Protein AF-A0A0K2SVP0-F1 (afdb_monomer)

Solvent-accessible surface area (backbone atoms only — not comparable to full-atom values): 7160 Å² total; per-residue (Å²): 135,83,86,81,74,77,83,69,80,69,57,72,69,59,53,46,58,56,34,71,63,58,89,66,76,91,78,27,20,70,50,45,66,74,91,80,54,70,42,77,47,44,56,4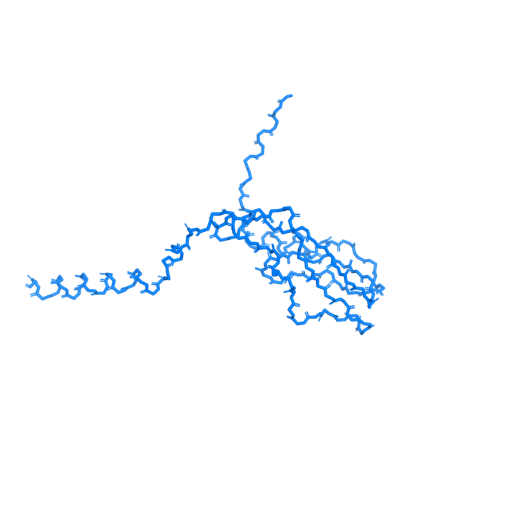4,64,35,77,45,75,44,67,30,56,60,63,59,98,90,43,46,31,36,50,93,28,53,26,39,38,46,23,35,72,84,39,41,69,51,97,63,66,49,50,86,57,49,42,59,67,62,92,70,61,94,61,69,66,46,71,68,64,59,50,53,56,54,51,53,51,54,52,55,53,62,76,72,108

Sequence (117 aa):
MTKNEKFRIPIQSVVEEKCNKIKFDNSGCTPLFDKISCWPGGQPNTLIIIPCFDEFRGIKYDITKNATRFCYANKTWASKADYNECIPLNGSHKEYLDPEYSDYTHSIYFIGYSISL

Structure (mmCIF, N/CA/C/O backbone):
data_AF-A0A0K2SVP0-F1
#
_entry.id   AF-A0A0K2SVP0-F1
#
loop_
_atom_site.group_PDB
_atom_site.id
_atom_site.type_symbol
_atom_site.label_atom_id
_atom_site.label_alt_id
_atom_site.label_comp_id
_atom_site.label_asym_id
_atom_site.label_entity_id
_atom_site.label_seq_id
_atom_site.pdbx_PDB_ins_code
_atom_site.Cartn_x
_atom_site.Cartn_y
_atom_site.Cartn_z
_atom_site.occupancy
_atom_site.B_iso_or_equiv
_atom_site.auth_seq_id
_atom_site.auth_comp_id
_atom_site.auth_asym_id
_atom_site.auth_atom_id
_atom_site.pdbx_PDB_model_num
ATOM 1 N N . MET A 1 1 ? -17.024 3.794 -30.646 1.00 37.03 1 MET A N 1
ATOM 2 C CA . MET A 1 1 ? -15.948 2.795 -30.790 1.00 37.03 1 MET A CA 1
ATOM 3 C C . MET A 1 1 ? -14.636 3.423 -30.343 1.00 37.03 1 MET A C 1
ATOM 5 O O . MET A 1 1 ? -14.371 4.557 -30.715 1.00 37.03 1 MET A O 1
ATOM 9 N N . THR A 1 2 ? -13.921 2.698 -29.473 1.00 37.34 2 THR A N 1
ATOM 10 C CA . THR A 1 2 ? -12.528 2.885 -29.007 1.00 37.34 2 THR A CA 1
ATOM 11 C C . THR A 1 2 ? -12.157 4.220 -28.344 1.00 37.34 2 THR A C 1
ATOM 13 O O . THR A 1 2 ? -11.502 5.071 -28.942 1.00 37.34 2 THR A O 1
ATOM 16 N N . LYS A 1 3 ? -12.495 4.364 -27.050 1.00 39.72 3 LYS A N 1
ATOM 17 C CA . LYS A 1 3 ? -11.777 5.275 -26.143 1.00 39.72 3 LYS A CA 1
ATOM 18 C C . LYS A 1 3 ? -10.413 4.660 -25.830 1.00 39.72 3 LYS A C 1
ATOM 20 O O . LYS A 1 3 ? -10.309 3.742 -25.026 1.00 39.72 3 LYS A O 1
ATOM 25 N N . ASN A 1 4 ? -9.384 5.168 -26.496 1.00 39.84 4 ASN A N 1
ATOM 26 C CA . ASN A 1 4 ? -7.992 4.938 -26.135 1.00 39.84 4 ASN A CA 1
ATOM 27 C C . ASN A 1 4 ? -7.672 5.757 -24.877 1.00 39.84 4 ASN A C 1
ATOM 29 O O . ASN A 1 4 ? -7.117 6.853 -24.964 1.00 39.84 4 ASN A O 1
ATOM 33 N N . GLU A 1 5 ? -8.043 5.248 -23.703 1.00 44.72 5 GLU A N 1
ATOM 34 C CA . GLU A 1 5 ? -7.468 5.731 -22.449 1.00 44.72 5 GLU A CA 1
ATOM 35 C C . GLU A 1 5 ? -6.030 5.215 -22.372 1.00 44.72 5 GLU A C 1
ATOM 37 O O . GLU A 1 5 ? -5.751 4.122 -21.888 1.00 44.72 5 GLU A O 1
ATOM 42 N N . LYS A 1 6 ? -5.098 6.015 -22.907 1.00 41.31 6 LYS A N 1
ATOM 43 C CA . LYS A 1 6 ? -3.684 5.933 -22.539 1.00 41.31 6 LYS A CA 1
ATOM 44 C C . LYS A 1 6 ? -3.624 6.045 -21.019 1.00 41.31 6 LYS A C 1
ATOM 46 O O . LYS A 1 6 ? -3.776 7.137 -20.474 1.00 41.31 6 LYS A O 1
ATOM 51 N N . PHE A 1 7 ? -3.416 4.908 -20.370 1.00 41.97 7 PHE A N 1
ATOM 52 C CA . PHE A 1 7 ? -3.160 4.767 -18.947 1.00 41.97 7 PHE A CA 1
ATOM 53 C C . PHE A 1 7 ? -1.837 5.484 -18.631 1.00 41.97 7 PHE A C 1
ATOM 55 O O . PHE A 1 7 ? -0.760 4.899 -18.621 1.00 41.97 7 PHE A O 1
ATOM 62 N N . ARG A 1 8 ? -1.896 6.813 -18.485 1.00 42.41 8 ARG A N 1
ATOM 63 C CA . ARG A 1 8 ? -0.829 7.592 -17.860 1.00 42.41 8 ARG A CA 1
ATOM 64 C C . ARG A 1 8 ? -0.858 7.201 -16.395 1.00 42.41 8 ARG A C 1
ATOM 66 O O . ARG A 1 8 ? -1.839 7.501 -15.718 1.00 42.41 8 ARG A O 1
ATOM 73 N N . ILE A 1 9 ? 0.198 6.533 -15.946 1.00 50.56 9 ILE A N 1
ATOM 74 C CA . ILE A 1 9 ? 0.429 6.196 -14.543 1.00 50.56 9 ILE A CA 1
ATOM 75 C C . ILE A 1 9 ? 0.175 7.476 -13.728 1.00 50.56 9 ILE A C 1
ATOM 77 O O . ILE A 1 9 ? 0.869 8.477 -13.944 1.00 50.56 9 ILE A O 1
ATOM 81 N N . PRO A 1 10 ? -0.861 7.522 -12.874 1.00 54.66 10 PRO A N 1
ATOM 82 C CA . PRO A 1 10 ? -1.065 8.675 -12.019 1.00 54.66 10 PRO A CA 1
ATOM 83 C C . PRO A 1 10 ? 0.146 8.787 -11.092 1.00 54.66 10 PRO A C 1
ATOM 85 O O . PRO A 1 10 ? 0.598 7.794 -10.526 1.00 54.66 10 PRO A O 1
ATOM 88 N N . ILE A 1 11 ? 0.677 9.999 -10.937 1.00 58.19 11 ILE A N 1
ATOM 89 C CA . ILE A 1 11 ? 1.663 10.293 -9.893 1.00 58.19 11 ILE A CA 1
ATOM 90 C C . ILE A 1 11 ? 1.142 9.763 -8.547 1.00 58.19 11 ILE A C 1
ATOM 92 O O . ILE A 1 11 ? -0.056 9.850 -8.271 1.00 58.19 11 ILE A O 1
ATOM 96 N N . GLN A 1 12 ? 2.032 9.214 -7.719 1.00 58.56 12 GLN A N 1
ATOM 97 C CA . GLN A 1 12 ? 1.721 8.618 -6.410 1.00 58.56 12 GLN A CA 1
ATOM 98 C C . GLN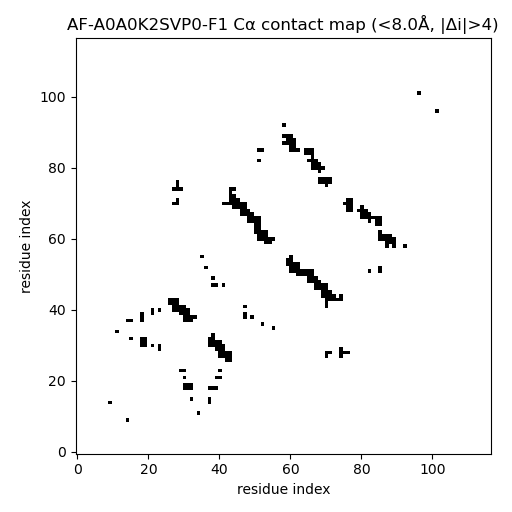 A 1 12 ? 0.745 9.478 -5.573 1.00 58.56 12 GLN A C 1
ATOM 100 O O . GLN A 1 12 ? -0.162 8.954 -4.930 1.00 58.56 12 GLN A O 1
ATOM 105 N N . SER A 1 13 ? 0.889 10.804 -5.647 1.00 56.03 13 SER A N 1
ATOM 106 C CA . SER A 1 13 ? 0.044 11.795 -4.970 1.00 56.03 13 SER A CA 1
ATOM 107 C C . SER A 1 13 ? -1.420 11.800 -5.433 1.00 56.03 13 SER A C 1
ATOM 109 O O . SER A 1 13 ? -2.320 11.967 -4.619 1.00 56.03 13 SER A O 1
ATOM 111 N N . VAL A 1 14 ? -1.696 11.534 -6.712 1.00 64.12 14 VAL A N 1
ATOM 112 C CA . VAL A 1 14 ? -3.070 11.481 -7.250 1.00 64.12 14 VAL A CA 1
ATOM 113 C C . VAL A 1 14 ? -3.804 10.218 -6.789 1.00 64.12 14 VAL A C 1
ATOM 115 O O . VAL A 1 14 ? -5.029 10.224 -6.643 1.00 64.12 14 VAL A O 1
ATOM 118 N N . VAL A 1 15 ? -3.077 9.124 -6.554 1.00 69.62 15 VAL A N 1
ATOM 119 C CA . VAL A 1 15 ? -3.654 7.876 -6.027 1.00 69.62 15 VAL A CA 1
ATOM 120 C C . VAL A 1 15 ? -4.056 8.049 -4.563 1.00 69.62 15 VAL A C 1
ATOM 122 O O . VAL A 1 15 ? -5.143 7.626 -4.169 1.00 69.62 15 VAL A O 1
ATOM 125 N N . GLU A 1 16 ? -3.225 8.734 -3.780 1.00 66.25 16 GLU A N 1
ATOM 126 C CA . GLU A 1 16 ? -3.493 9.037 -2.374 1.00 66.25 16 GLU A CA 1
ATOM 127 C C . GLU A 1 16 ? -4.739 9.923 -2.203 1.00 66.25 16 GLU A C 1
ATOM 129 O O . GLU A 1 16 ? -5.629 9.602 -1.412 1.00 66.25 16 GLU A O 1
ATOM 134 N N . GLU A 1 17 ? -4.876 10.983 -3.007 1.00 67.94 17 GLU A N 1
ATOM 135 C CA . GLU A 1 17 ? -6.061 11.852 -2.974 1.00 67.94 17 GLU A CA 1
ATOM 136 C C . GLU A 1 17 ? -7.355 11.111 -3.333 1.00 67.94 17 GLU A C 1
ATOM 138 O O . GLU A 1 17 ? -8.411 11.360 -2.746 1.00 67.94 17 GLU A O 1
ATOM 143 N N . LYS A 1 18 ? -7.294 10.171 -4.283 1.00 74.62 18 LYS A N 1
ATOM 144 C CA . LYS A 1 18 ? -8.448 9.334 -4.638 1.00 74.62 18 LYS A CA 1
ATOM 145 C C . LYS A 1 18 ? -8.804 8.350 -3.528 1.00 74.62 18 LYS A C 1
ATOM 147 O O . LYS A 1 18 ? -9.988 8.121 -3.294 1.00 74.62 18 LYS A O 1
ATOM 152 N N . CYS A 1 19 ? -7.805 7.813 -2.831 1.00 77.88 19 CYS A N 1
ATOM 153 C CA . CYS A 1 19 ? -8.009 6.864 -1.742 1.00 77.88 19 CYS A CA 1
ATOM 154 C C . CYS A 1 19 ? -8.728 7.501 -0.548 1.00 77.88 19 CYS A C 1
ATOM 156 O O . CYS A 1 19 ? -9.715 6.969 -0.043 1.00 77.88 19 CYS A O 1
ATOM 158 N N . ASN A 1 20 ? -8.294 8.701 -0.161 1.00 72.19 20 ASN A N 1
ATOM 159 C CA . ASN A 1 20 ? -8.891 9.446 0.948 1.00 72.19 20 ASN A CA 1
ATOM 160 C C . ASN A 1 20 ? -10.320 9.936 0.655 1.00 72.19 20 ASN A C 1
ATOM 162 O O . ASN A 1 20 ? -11.059 10.278 1.574 1.00 72.19 20 ASN A O 1
ATOM 166 N N . LYS A 1 21 ? -10.736 9.958 -0.619 1.00 72.88 21 LYS A N 1
ATOM 167 C CA . LYS A 1 21 ? -12.104 10.314 -1.025 1.00 72.88 21 LYS A CA 1
ATOM 168 C C . LYS A 1 21 ? -13.087 9.143 -1.018 1.00 72.88 21 LYS A C 1
ATOM 170 O O . LYS A 1 21 ? -14.269 9.364 -1.296 1.00 72.88 21 LYS A O 1
ATOM 175 N N . ILE A 1 22 ? -12.646 7.920 -0.719 1.00 78.94 22 ILE A N 1
ATOM 176 C CA . ILE A 1 22 ? -13.549 6.770 -0.617 1.00 78.94 22 ILE A CA 1
ATOM 177 C C . ILE A 1 22 ? -14.516 7.019 0.544 1.00 78.94 22 ILE A C 1
ATOM 179 O O . ILE A 1 22 ? -14.112 7.122 1.701 1.00 78.94 22 ILE A O 1
ATOM 183 N N . LYS A 1 23 ? -15.814 7.125 0.234 1.00 69.12 23 LYS A N 1
ATOM 184 C CA . LYS A 1 23 ? -16.853 7.229 1.261 1.00 69.12 23 LYS A CA 1
ATOM 185 C C . LYS A 1 23 ? -16.926 5.908 2.018 1.00 69.12 23 LYS A C 1
ATOM 187 O O . LYS A 1 23 ? -17.213 4.875 1.421 1.00 69.12 23 LYS A O 1
ATOM 192 N N . PHE A 1 24 ? -16.677 5.965 3.320 1.00 72.19 24 PHE A N 1
ATOM 193 C CA . PHE A 1 24 ? -16.705 4.813 4.207 1.00 72.19 24 PHE A CA 1
ATOM 194 C C . PHE A 1 24 ? -17.678 5.060 5.358 1.00 72.19 24 PHE A C 1
ATOM 196 O O . PHE A 1 24 ? -17.694 6.144 5.943 1.00 72.19 24 PHE A O 1
ATOM 203 N N . ASP A 1 25 ? -18.499 4.055 5.653 1.00 70.25 25 ASP A N 1
ATOM 204 C CA . ASP A 1 25 ? -19.346 4.038 6.840 1.00 70.25 25 ASP A CA 1
ATOM 205 C C . ASP A 1 25 ? -18.462 3.739 8.056 1.00 70.25 25 ASP A C 1
ATOM 207 O O . ASP A 1 25 ? -17.717 2.765 8.048 1.00 70.25 25 ASP A O 1
ATOM 211 N N . ASN A 1 26 ? -18.496 4.593 9.080 1.00 69.06 26 ASN A N 1
ATOM 212 C CA . ASN A 1 26 ? -17.497 4.682 10.161 1.00 69.06 26 ASN A CA 1
ATOM 213 C C . ASN A 1 26 ? -17.507 3.494 11.161 1.00 69.06 26 ASN A C 1
ATOM 215 O O . ASN A 1 26 ? -17.154 3.619 12.338 1.00 69.06 26 ASN A O 1
ATOM 219 N N . SER A 1 27 ? -17.973 2.335 10.710 1.00 75.00 27 SER A N 1
ATOM 220 C CA . SER A 1 27 ? -18.216 1.119 11.474 1.00 75.00 27 SER A CA 1
ATOM 221 C C . SER A 1 27 ? -17.015 0.160 11.506 1.00 75.00 27 SER A C 1
ATOM 223 O O . SER A 1 27 ? -17.014 -0.765 12.319 1.00 75.00 27 SER A O 1
ATOM 225 N N . GLY A 1 28 ? -15.947 0.412 10.734 1.00 85.19 28 GLY A N 1
ATOM 226 C CA . GLY A 1 28 ? -14.725 -0.410 10.731 1.00 85.19 28 GLY A CA 1
ATOM 227 C C . GLY A 1 28 ? -13.419 0.346 10.454 1.00 85.19 28 GLY A C 1
ATOM 228 O O . GLY A 1 28 ? -13.252 1.473 10.917 1.00 85.19 28 GLY A O 1
ATOM 229 N N . CYS A 1 29 ? -12.471 -0.283 9.750 1.00 88.31 29 CYS A N 1
ATOM 230 C CA . CYS A 1 29 ? -11.192 0.348 9.402 1.00 88.31 29 CYS A CA 1
ATOM 231 C C . CYS A 1 29 ? -11.376 1.379 8.284 1.00 88.31 29 CYS A C 1
ATOM 233 O O . CYS A 1 29 ? -11.976 1.070 7.258 1.00 88.31 29 CYS A O 1
ATOM 235 N N . THR A 1 30 ? -10.829 2.585 8.456 1.00 89.44 30 THR A N 1
ATOM 236 C CA . THR A 1 30 ? -10.918 3.662 7.456 1.00 89.44 30 THR A CA 1
ATOM 237 C C . THR A 1 30 ? -10.101 3.340 6.205 1.00 89.44 30 THR A C 1
ATOM 239 O O . THR A 1 30 ? -9.097 2.644 6.318 1.00 89.44 30 THR A O 1
ATOM 242 N N . PRO A 1 31 ? -10.448 3.868 5.020 1.00 88.94 31 PRO A N 1
ATOM 243 C CA . PRO A 1 31 ? -9.600 3.737 3.838 1.00 88.94 31 PRO A CA 1
ATOM 244 C C . PRO A 1 31 ? -8.162 4.191 4.127 1.00 88.94 31 PRO A C 1
ATOM 246 O O . PRO A 1 31 ? -7.957 5.192 4.816 1.00 88.94 31 PRO A O 1
ATOM 249 N N . LEU A 1 32 ? -7.174 3.444 3.634 1.00 88.44 32 LEU A N 1
ATOM 250 C CA . LEU A 1 32 ? -5.756 3.696 3.903 1.00 88.44 32 LEU A CA 1
ATOM 251 C C . LEU A 1 32 ? -4.933 3.526 2.631 1.00 88.44 32 LEU A C 1
ATOM 253 O O . LEU A 1 32 ? -5.035 2.514 1.941 1.00 88.44 32 LEU A O 1
ATOM 257 N N . PHE A 1 33 ? -4.046 4.479 2.364 1.00 88.69 33 PHE A N 1
ATOM 258 C CA . PHE A 1 33 ? -3.028 4.331 1.335 1.00 88.69 33 PHE A CA 1
ATOM 259 C C . PHE A 1 33 ? -1.688 3.930 1.962 1.00 88.69 33 PHE A C 1
ATOM 261 O O . PHE A 1 33 ? -1.126 4.663 2.769 1.00 88.69 33 PHE A O 1
ATOM 268 N N . ASP A 1 34 ? -1.161 2.767 1.576 1.00 87.25 34 ASP A N 1
ATOM 269 C CA . ASP A 1 34 ? 0.058 2.189 2.169 1.00 87.25 34 ASP A CA 1
ATOM 270 C C . ASP A 1 34 ? 1.310 2.438 1.308 1.00 87.25 34 ASP A C 1
ATOM 272 O O . ASP A 1 34 ? 2.244 1.644 1.301 1.00 87.25 34 ASP A O 1
ATOM 276 N N . LYS A 1 35 ? 1.315 3.511 0.504 1.00 84.62 35 LYS A N 1
ATOM 277 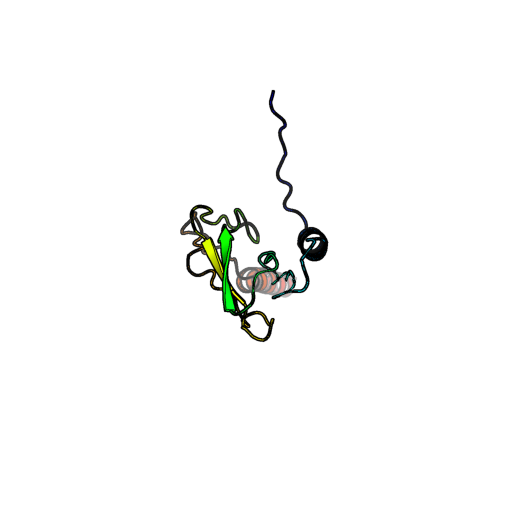C CA . LYS A 1 35 ? 2.355 3.829 -0.503 1.00 84.62 35 LYS A CA 1
ATOM 278 C C . LYS A 1 35 ? 2.509 2.806 -1.640 1.00 84.62 35 LYS A C 1
ATOM 280 O O . LYS A 1 35 ? 3.395 2.959 -2.479 1.00 84.62 35 LYS A O 1
ATOM 285 N N . ILE A 1 36 ? 1.666 1.783 -1.689 1.00 86.25 36 ILE A N 1
ATOM 286 C CA . ILE A 1 36 ? 1.653 0.776 -2.757 1.00 86.25 36 ILE A CA 1
ATOM 287 C C . ILE A 1 36 ? 0.252 0.716 -3.352 1.00 86.25 36 ILE A C 1
ATOM 289 O O . ILE A 1 36 ? 0.052 1.002 -4.529 1.00 86.25 36 ILE A O 1
ATOM 293 N N . SER A 1 37 ? -0.741 0.408 -2.519 1.00 88.94 37 SER A N 1
ATOM 294 C CA . SER A 1 37 ? -2.133 0.281 -2.941 1.00 88.94 37 SER A CA 1
ATOM 295 C C . SER A 1 37 ? -3.075 1.013 -1.994 1.00 88.94 37 SER A C 1
ATOM 297 O O . SER A 1 37 ? -2.757 1.251 -0.824 1.00 88.94 37 SER A O 1
ATOM 299 N N . CYS A 1 38 ? -4.233 1.392 -2.532 1.00 89.31 38 CYS A N 1
ATOM 300 C CA . CYS A 1 38 ? -5.325 1.951 -1.754 1.00 89.31 38 CYS A CA 1
ATOM 301 C C . CYS A 1 38 ? -6.185 0.820 -1.186 1.00 89.31 38 CYS A C 1
ATOM 303 O O . CYS A 1 38 ? -6.776 0.046 -1.940 1.00 89.31 38 CYS A O 1
ATOM 305 N N . TRP A 1 39 ? -6.264 0.751 0.137 1.00 90.12 39 TRP A N 1
ATOM 306 C CA . TRP A 1 39 ? -7.102 -0.192 0.860 1.00 90.12 39 TRP A CA 1
ATOM 307 C C . TRP A 1 39 ? -8.474 0.434 1.102 1.00 90.12 39 TRP A C 1
ATOM 309 O O . TRP A 1 39 ? -8.548 1.476 1.764 1.00 90.12 39 TRP A O 1
ATOM 319 N N . PRO A 1 40 ? -9.562 -0.161 0.582 1.00 89.50 40 PRO A N 1
ATOM 320 C CA . PRO A 1 40 ? -10.902 0.298 0.902 1.00 89.50 40 PRO A CA 1
ATOM 321 C C . PRO A 1 40 ? -11.199 0.017 2.375 1.00 89.50 40 PRO A C 1
ATOM 323 O O . PRO A 1 40 ? -10.698 -0.950 2.952 1.00 89.50 40 PRO A O 1
ATOM 326 N N . GLY A 1 41 ? -12.029 0.862 2.982 1.00 87.75 41 GLY A N 1
ATOM 327 C CA . GLY A 1 41 ? -12.479 0.610 4.341 1.00 87.75 41 GLY A CA 1
ATOM 328 C C . GLY A 1 41 ? -13.306 -0.674 4.423 1.00 87.75 41 GLY A C 1
ATOM 329 O O . GLY A 1 41 ? -14.023 -1.030 3.485 1.00 87.75 41 GLY A O 1
ATOM 330 N N . GLY A 1 42 ? -13.196 -1.375 5.546 1.00 87.50 42 GLY A N 1
ATOM 331 C CA . GLY A 1 42 ? -13.791 -2.695 5.728 1.00 87.50 42 GLY A CA 1
ATOM 332 C C . GLY A 1 42 ? -14.261 -2.945 7.153 1.00 87.50 42 GLY A C 1
ATOM 333 O O . GLY A 1 42 ? -13.919 -2.201 8.073 1.00 87.50 42 GLY A O 1
ATOM 334 N N . GLN A 1 43 ? -15.061 -3.997 7.331 1.00 89.31 43 GLN A N 1
ATOM 335 C CA . GLN A 1 43 ? -15.584 -4.379 8.641 1.00 89.31 43 GLN A CA 1
ATOM 336 C C . GLN A 1 43 ? -14.455 -4.790 9.602 1.00 89.31 43 GLN A C 1
ATOM 338 O O . GLN A 1 43 ? -13.444 -5.351 9.168 1.00 89.31 43 GLN A O 1
ATOM 343 N N . PRO A 1 44 ? -14.614 -4.527 10.912 1.00 91.31 44 PRO A N 1
ATOM 344 C CA . PRO A 1 44 ? -13.652 -4.967 11.912 1.00 91.31 44 PRO A CA 1
ATOM 345 C C . PRO A 1 44 ? -13.537 -6.496 11.919 1.00 91.31 44 PRO A C 1
ATOM 347 O O . PRO A 1 44 ? -14.508 -7.205 11.659 1.00 91.31 44 PRO A O 1
ATOM 350 N N . ASN A 1 45 ? -12.346 -7.002 12.238 1.00 92.25 45 ASN A N 1
ATOM 351 C CA . ASN A 1 45 ? -12.040 -8.436 12.287 1.00 92.25 45 ASN A CA 1
ATOM 352 C C . ASN A 1 45 ? -12.245 -9.169 10.944 1.00 92.25 45 ASN A C 1
ATOM 354 O O . ASN A 1 45 ? -12.646 -10.331 10.918 1.00 92.25 45 ASN A O 1
ATOM 358 N N . THR A 1 46 ? -11.988 -8.484 9.827 1.00 91.81 46 THR A N 1
ATOM 359 C CA . THR A 1 46 ? -12.156 -9.025 8.470 1.00 91.81 46 THR A CA 1
ATOM 360 C C . THR A 1 46 ? -10.869 -8.879 7.666 1.00 91.81 46 THR A C 1
ATOM 362 O O . THR A 1 46 ? -10.120 -7.909 7.814 1.00 91.81 46 THR A O 1
ATOM 365 N N . LEU A 1 47 ? -10.612 -9.854 6.797 1.00 93.19 47 LEU A N 1
ATOM 366 C CA . LEU A 1 47 ? -9.522 -9.814 5.833 1.00 93.19 47 LEU A CA 1
ATOM 367 C C . LEU A 1 47 ? -10.014 -9.147 4.545 1.00 93.19 47 LEU A C 1
ATOM 369 O O . LEU A 1 47 ? -10.944 -9.624 3.898 1.00 93.19 47 LEU A O 1
ATOM 373 N N . ILE A 1 48 ? -9.400 -8.020 4.201 1.00 92.50 48 ILE A N 1
ATOM 374 C CA . ILE A 1 48 ? -9.735 -7.229 3.020 1.00 92.50 48 ILE A CA 1
ATOM 375 C C . ILE A 1 48 ? -8.846 -7.678 1.872 1.00 92.50 48 ILE A C 1
ATOM 377 O O . ILE A 1 48 ? -7.643 -7.864 2.050 1.00 92.50 48 ILE A O 1
ATOM 381 N N . ILE A 1 49 ? -9.454 -7.867 0.706 1.00 92.81 49 ILE A N 1
ATOM 382 C CA . ILE A 1 49 ? -8.811 -8.408 -0.488 1.00 92.81 49 ILE A CA 1
ATOM 383 C C . ILE A 1 49 ? -8.918 -7.361 -1.590 1.00 92.81 49 ILE A C 1
A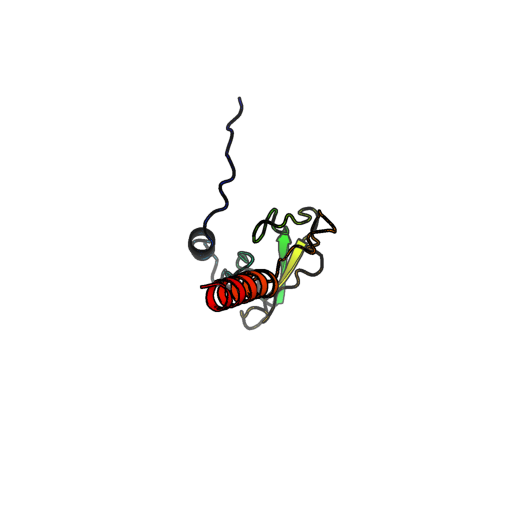TOM 385 O O . ILE A 1 49 ? -10.005 -6.844 -1.848 1.00 92.81 49 ILE A O 1
ATOM 389 N N . ILE A 1 50 ? -7.797 -7.063 -2.238 1.00 91.50 50 ILE A N 1
ATOM 390 C CA . ILE A 1 50 ? -7.735 -6.191 -3.413 1.00 91.50 50 ILE A CA 1
ATOM 391 C C . ILE A 1 50 ? -6.942 -6.889 -4.524 1.00 91.50 50 ILE A C 1
ATOM 393 O O . ILE A 1 50 ? -6.052 -7.685 -4.217 1.00 91.50 50 ILE A O 1
ATOM 397 N N . PRO A 1 51 ? -7.232 -6.612 -5.804 1.00 91.12 51 PRO A N 1
ATOM 398 C CA . PRO A 1 51 ? -6.398 -7.110 -6.891 1.00 91.12 51 PRO A CA 1
ATOM 399 C C . PRO A 1 51 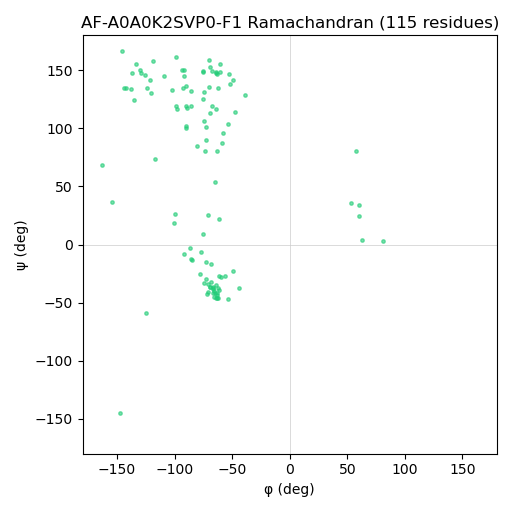? -4.988 -6.512 -6.806 1.00 91.12 51 PRO A C 1
ATOM 401 O O . PRO A 1 51 ? -4.813 -5.373 -6.359 1.00 91.12 51 PRO A O 1
ATOM 404 N N . CYS A 1 52 ? -3.985 -7.273 -7.247 1.00 90.00 52 CYS A N 1
ATOM 405 C CA . CYS A 1 52 ? -2.641 -6.737 -7.447 1.00 90.00 52 CYS A CA 1
ATOM 406 C C . CYS A 1 52 ? -2.658 -5.604 -8.493 1.00 90.00 52 CYS A C 1
ATOM 408 O O . CYS A 1 52 ? -3.547 -5.506 -9.342 1.00 90.00 52 CYS A O 1
ATOM 410 N N . PHE A 1 53 ? -1.673 -4.715 -8.413 1.00 87.31 53 PHE A N 1
ATOM 411 C CA . PHE A 1 53 ? -1.498 -3.613 -9.358 1.00 87.31 53 PHE A CA 1
ATOM 412 C C . PHE A 1 53 ? -0.929 -4.114 -10.690 1.00 87.31 53 PHE A C 1
ATOM 414 O O . PHE A 1 53 ? -0.172 -5.074 -10.712 1.00 87.31 53 PHE A O 1
ATOM 421 N N . ASP A 1 54 ? -1.274 -3.447 -11.792 1.00 85.75 54 ASP A N 1
ATOM 422 C CA . ASP A 1 54 ? -0.749 -3.783 -13.126 1.00 85.75 54 ASP A CA 1
ATOM 423 C C . ASP A 1 54 ? 0.726 -3.395 -13.267 1.00 85.75 54 ASP A C 1
ATOM 425 O O . ASP A 1 54 ? 1.543 -4.176 -13.749 1.00 85.75 54 ASP A O 1
ATOM 429 N N . GLU A 1 55 ? 1.083 -2.208 -12.769 1.00 81.81 55 GLU A N 1
ATOM 430 C CA . GLU A 1 55 ? 2.439 -1.681 -12.824 1.00 81.81 55 GLU A CA 1
ATOM 431 C C . GLU A 1 55 ? 2.785 -0.921 -11.540 1.00 81.81 55 GLU A C 1
ATOM 433 O O . GLU A 1 55 ? 2.016 -0.085 -11.060 1.00 81.81 55 GLU A O 1
ATOM 438 N N . PHE A 1 56 ? 3.972 -1.182 -10.996 1.00 82.56 56 PHE A N 1
ATOM 439 C CA . PHE A 1 56 ? 4.542 -0.415 -9.897 1.00 82.56 56 PHE A CA 1
ATOM 440 C C . PHE A 1 56 ? 6.007 -0.123 -10.183 1.00 82.56 56 PHE A C 1
ATOM 442 O O . PHE A 1 56 ? 6.797 -1.033 -10.428 1.00 82.56 56 PHE A O 1
ATOM 449 N N . ARG A 1 57 ? 6.367 1.167 -10.155 1.00 77.94 57 ARG A N 1
ATOM 450 C CA . ARG A 1 57 ? 7.730 1.648 -10.441 1.00 77.94 57 ARG A CA 1
ATOM 451 C C . ARG A 1 57 ? 8.290 1.140 -11.784 1.00 77.94 57 ARG A C 1
ATOM 453 O O . ARG A 1 57 ? 9.479 0.867 -11.884 1.00 77.94 57 ARG A O 1
ATOM 460 N N . GLY A 1 58 ? 7.439 1.004 -12.805 1.00 77.06 58 GLY A N 1
ATOM 461 C CA . GLY A 1 58 ? 7.833 0.519 -14.134 1.00 77.06 58 GLY A CA 1
ATOM 462 C C . GLY A 1 58 ? 7.960 -1.005 -14.265 1.00 77.06 58 GLY A C 1
ATOM 463 O O . GLY A 1 58 ? 8.327 -1.488 -15.332 1.00 77.06 58 GLY A O 1
ATOM 464 N N . ILE A 1 59 ? 7.645 -1.772 -13.215 1.00 81.50 59 ILE A N 1
ATOM 465 C CA . ILE A 1 59 ? 7.610 -3.240 -13.246 1.00 81.50 59 ILE A CA 1
ATOM 466 C C . ILE A 1 59 ? 6.157 -3.694 -13.330 1.00 81.50 59 ILE A C 1
ATOM 468 O O . ILE A 1 59 ? 5.318 -3.221 -12.561 1.00 81.50 59 ILE A O 1
ATOM 472 N N . LYS A 1 60 ? 5.874 -4.636 -14.234 1.00 85.00 60 LYS A N 1
ATOM 473 C CA . LYS A 1 60 ? 4.541 -5.221 -14.407 1.00 85.00 60 LYS A CA 1
ATOM 474 C C . LYS A 1 60 ? 4.329 -6.444 -13.530 1.00 85.00 60 LYS A C 1
ATOM 476 O O . LYS A 1 60 ? 5.198 -7.318 -13.477 1.00 85.00 60 LYS A O 1
ATOM 481 N N . TYR A 1 61 ? 3.165 -6.520 -12.900 1.00 86.75 61 TYR A N 1
ATOM 482 C CA . TYR A 1 61 ? 2.804 -7.574 -11.956 1.00 86.75 61 TYR A CA 1
ATOM 483 C C . TYR A 1 61 ? 1.590 -8.366 -12.426 1.00 86.75 61 TYR A C 1
ATOM 485 O O . TYR A 1 61 ? 0.804 -7.915 -13.258 1.00 86.75 61 TYR A O 1
ATOM 493 N N . ASP A 1 62 ? 1.462 -9.582 -11.903 1.00 87.56 62 ASP A N 1
ATOM 494 C CA . ASP A 1 62 ? 0.349 -10.461 -12.223 1.00 87.56 62 ASP A CA 1
ATOM 495 C C . ASP A 1 62 ? -0.935 -9.996 -11.515 1.00 87.56 62 ASP A C 1
ATOM 497 O O . ASP A 1 62 ? -1.103 -10.155 -10.304 1.00 87.56 62 ASP A O 1
ATOM 501 N N . ILE A 1 63 ? -1.856 -9.417 -12.289 1.00 87.62 63 ILE A N 1
ATOM 502 C CA . ILE A 1 63 ? -3.158 -8.922 -11.813 1.00 87.62 63 ILE A CA 1
ATOM 503 C C . ILE A 1 63 ? -4.186 -10.034 -11.566 1.00 87.62 63 ILE A C 1
ATOM 505 O O . ILE A 1 63 ? -5.282 -9.754 -11.085 1.00 87.62 63 ILE A O 1
ATOM 509 N N . THR A 1 64 ? -3.878 -11.290 -11.915 1.00 89.44 64 THR A N 1
ATOM 510 C CA . THR A 1 64 ? -4.770 -12.429 -11.623 1.00 89.44 64 THR A CA 1
ATOM 511 C C . THR A 1 64 ? -4.769 -12.789 -10.140 1.00 89.44 64 THR A C 1
ATOM 513 O O . THR A 1 64 ? -5.643 -13.515 -9.659 1.00 89.44 64 THR A O 1
ATOM 516 N N . LYS A 1 65 ? -3.777 -12.276 -9.414 1.00 91.38 65 LYS A N 1
ATOM 517 C CA . LYS A 1 65 ? -3.554 -12.493 -7.996 1.00 91.38 65 LYS A CA 1
ATOM 518 C C . LYS A 1 65 ? -4.085 -11.333 -7.164 1.00 91.38 65 LYS A C 1
ATOM 520 O O . LYS A 1 65 ? -4.304 -10.223 -7.649 1.00 91.38 65 LYS A O 1
ATOM 525 N N . ASN A 1 66 ? -4.272 -11.611 -5.877 1.00 93.31 66 ASN A N 1
ATOM 526 C CA . ASN A 1 66 ? -4.829 -10.661 -4.929 1.00 93.31 66 ASN A CA 1
ATOM 527 C C . ASN A 1 66 ? -3.862 -10.406 -3.777 1.00 93.31 66 ASN A C 1
ATOM 529 O O . ASN A 1 66 ? -3.243 -11.332 -3.252 1.00 93.31 66 ASN A O 1
ATOM 533 N N . ALA A 1 67 ? -3.807 -9.154 -3.344 1.00 93.69 67 ALA A N 1
ATOM 534 C CA . ALA A 1 67 ? -3.182 -8.757 -2.098 1.00 93.69 67 ALA A CA 1
ATOM 535 C C . ALA A 1 67 ? -4.220 -8.754 -0.976 1.00 93.69 67 ALA A C 1
ATOM 537 O O . ALA A 1 67 ? -5.405 -8.477 -1.198 1.00 93.69 67 ALA A O 1
ATOM 538 N N . THR A 1 68 ? -3.770 -9.021 0.248 1.00 94.25 68 THR A N 1
ATOM 539 C CA . THR A 1 68 ? -4.663 -9.059 1.409 1.00 94.25 68 THR A CA 1
ATOM 540 C C . THR A 1 68 ? -4.151 -8.212 2.564 1.00 94.25 68 THR A C 1
ATOM 542 O O . THR A 1 68 ? -2.949 -8.043 2.746 1.00 94.25 68 THR A O 1
ATOM 545 N N . ARG A 1 69 ? -5.064 -7.633 3.345 1.00 94.00 69 ARG A N 1
ATOM 546 C CA . ARG A 1 69 ? -4.727 -6.900 4.569 1.00 94.00 69 ARG A CA 1
ATOM 547 C C . ARG A 1 69 ? -5.796 -7.124 5.618 1.00 94.00 69 ARG A C 1
ATOM 549 O O . ARG A 1 69 ? -6.989 -7.018 5.341 1.00 94.00 69 ARG A O 1
ATOM 556 N N . PHE A 1 70 ? -5.365 -7.399 6.840 1.00 93.62 70 PHE A N 1
ATOM 557 C CA . PHE A 1 70 ? -6.281 -7.625 7.947 1.00 93.62 70 PHE A CA 1
ATOM 558 C C . PHE A 1 70 ? -6.698 -6.311 8.620 1.00 93.62 70 PHE A C 1
ATOM 560 O O . PHE A 1 70 ? -5.852 -5.469 8.943 1.00 93.62 70 PHE A O 1
ATOM 567 N N . CYS A 1 71 ? -8.003 -6.155 8.846 1.00 93.12 71 CYS A N 1
ATOM 568 C CA . CYS A 1 71 ? -8.577 -5.120 9.697 1.00 93.12 71 CYS A CA 1
ATOM 569 C C . CYS A 1 71 ? -8.870 -5.720 11.076 1.00 93.12 71 CYS A C 1
ATOM 571 O O . CYS A 1 71 ? -9.702 -6.620 11.205 1.00 93.12 71 CYS A O 1
ATOM 573 N N . TYR A 1 72 ? -8.204 -5.233 12.123 1.00 93.12 72 TYR A N 1
ATOM 574 C CA . TYR A 1 72 ? -8.414 -5.729 13.482 1.00 93.12 72 TYR A CA 1
ATOM 575 C C . TYR A 1 72 ? -9.783 -5.329 14.042 1.00 93.12 72 TYR A C 1
ATOM 577 O O . TYR A 1 72 ? -10.385 -4.334 13.638 1.00 93.12 72 TYR A O 1
ATOM 585 N N . ALA A 1 73 ? -10.246 -6.066 15.057 1.00 91.50 73 ALA A N 1
ATOM 586 C CA . ALA A 1 73 ? -11.436 -5.706 15.833 1.00 91.50 73 ALA A CA 1
ATOM 587 C C . ALA A 1 73 ? -11.335 -4.300 16.463 1.00 91.50 73 ALA A C 1
ATOM 589 O O . ALA A 1 73 ? -12.339 -3.612 16.626 1.00 91.50 73 ALA A O 1
ATOM 590 N N . ASN A 1 74 ? -10.107 -3.840 16.725 1.00 92.75 74 ASN A N 1
ATOM 591 C CA . ASN A 1 74 ? -9.802 -2.506 17.245 1.00 92.75 74 ASN A CA 1
ATOM 592 C C . ASN A 1 74 ? -9.924 -1.386 16.193 1.00 92.75 74 ASN A C 1
ATOM 594 O O . ASN A 1 74 ? -9.521 -0.259 16.468 1.00 92.75 74 ASN A O 1
ATOM 598 N N . LYS A 1 75 ? -10.456 -1.680 14.994 1.00 88.94 75 LYS A N 1
ATOM 599 C CA . LYS A 1 75 ? -10.589 -0.744 13.859 1.00 88.94 75 LYS A CA 1
ATOM 600 C C . LYS A 1 75 ? -9.252 -0.188 13.362 1.00 88.94 75 LYS A C 1
ATOM 602 O O . LYS A 1 75 ? -9.190 0.880 12.758 1.00 88.94 75 LYS A O 1
ATOM 607 N N . THR A 1 76 ? -8.176 -0.924 13.611 1.00 90.19 76 THR A N 1
ATOM 608 C CA . THR A 1 76 ? -6.829 -0.599 13.154 1.00 90.19 76 THR A CA 1
ATOM 609 C C . THR A 1 76 ? -6.403 -1.562 12.060 1.00 90.19 76 THR A C 1
ATOM 611 O O . THR A 1 76 ? -6.736 -2.749 12.072 1.00 90.19 76 THR A O 1
ATOM 614 N N . TRP A 1 77 ? -5.641 -1.049 11.103 1.00 91.81 77 TRP A N 1
ATOM 615 C CA . TRP A 1 77 ? -5.039 -1.876 10.069 1.00 91.81 77 TRP A CA 1
ATOM 616 C C . TRP A 1 77 ? -3.849 -2.664 10.607 1.00 91.81 77 TRP A C 1
ATOM 618 O O . TRP A 1 77 ? -3.097 -2.173 11.451 1.00 91.81 77 TRP A O 1
ATOM 628 N N . ALA A 1 78 ? -3.631 -3.858 10.053 1.00 92.81 78 ALA A N 1
ATOM 629 C CA . ALA A 1 78 ? -2.358 -4.553 10.183 1.00 92.81 78 ALA A CA 1
ATOM 630 C C . ALA A 1 78 ? -1.192 -3.652 9.747 1.00 92.81 78 ALA A C 1
ATOM 632 O O . ALA A 1 78 ? -1.334 -2.836 8.832 1.00 92.81 78 ALA A O 1
ATOM 633 N N . SER A 1 79 ? -0.032 -3.804 10.393 1.00 90.94 79 SER A N 1
ATOM 634 C CA . SER A 1 79 ? 1.159 -2.985 10.118 1.00 90.94 79 SER A CA 1
ATOM 635 C C . SER A 1 79 ? 1.676 -3.140 8.689 1.00 90.94 79 SER A C 1
ATOM 637 O O . SER A 1 79 ? 2.295 -2.225 8.160 1.00 90.94 79 SER A O 1
ATOM 639 N N . LYS A 1 80 ? 1.423 -4.296 8.072 1.00 89.69 80 LYS A N 1
ATOM 640 C CA . LYS A 1 80 ? 1.808 -4.626 6.702 1.00 89.69 80 LYS A CA 1
ATOM 641 C C . LYS A 1 80 ? 0.653 -5.329 6.000 1.00 89.69 80 LYS A C 1
ATOM 643 O O . LYS A 1 80 ? -0.116 -6.039 6.647 1.00 89.69 80 LYS A O 1
ATOM 648 N N . ALA A 1 81 ? 0.547 -5.107 4.697 1.00 91.75 81 ALA A N 1
ATOM 649 C CA . ALA A 1 81 ? -0.300 -5.907 3.828 1.00 91.75 81 ALA A CA 1
ATOM 650 C C . ALA A 1 81 ? 0.502 -7.050 3.196 1.00 91.75 81 ALA A C 1
ATOM 652 O O . ALA A 1 81 ? 1.704 -6.925 2.952 1.00 91.75 81 ALA A O 1
ATOM 653 N N . ASP A 1 82 ? -0.186 -8.147 2.917 1.00 93.62 82 ASP A N 1
ATOM 654 C CA . ASP A 1 82 ? 0.359 -9.342 2.298 1.00 93.62 82 ASP A CA 1
ATOM 655 C C . ASP A 1 82 ? 0.224 -9.240 0.774 1.00 93.62 82 ASP A C 1
ATOM 657 O O . ASP A 1 82 ? -0.837 -9.490 0.200 1.00 93.62 82 ASP A O 1
ATOM 661 N N . TYR A 1 83 ? 1.332 -8.873 0.124 1.00 90.75 83 TYR A N 1
ATOM 662 C CA . TY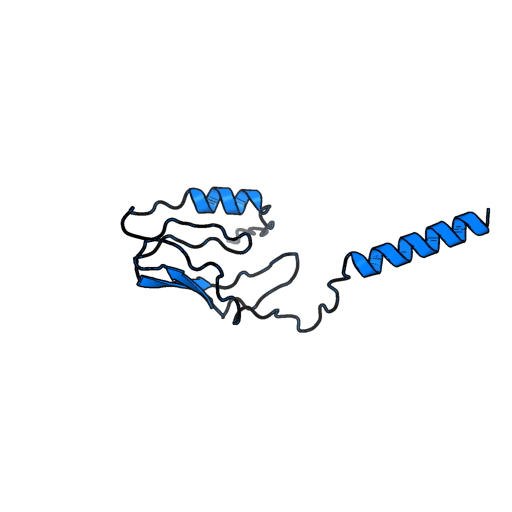R A 1 83 ? 1.490 -8.832 -1.337 1.00 90.75 83 TYR A CA 1
ATOM 663 C C . TYR A 1 83 ? 2.235 -10.064 -1.878 1.00 90.75 83 TYR A C 1
ATOM 665 O O . TYR A 1 83 ? 2.773 -10.020 -2.979 1.00 90.75 83 TYR A O 1
ATOM 673 N N . ASN A 1 84 ? 2.310 -11.155 -1.109 1.00 89.88 84 ASN A N 1
ATOM 674 C CA . ASN A 1 84 ? 3.134 -12.325 -1.442 1.00 89.88 84 ASN A CA 1
ATOM 675 C C . ASN A 1 84 ? 2.745 -12.986 -2.778 1.00 89.88 84 ASN A C 1
ATOM 677 O O . ASN A 1 84 ? 3.584 -13.572 -3.452 1.00 89.88 84 ASN A O 1
ATOM 681 N N . GLU A 1 85 ? 1.478 -12.858 -3.172 1.00 89.81 85 GLU A N 1
ATOM 682 C CA . GLU A 1 85 ? 0.969 -13.369 -4.445 1.00 89.81 85 GLU A CA 1
ATOM 683 C C . GLU A 1 85 ? 1.197 -12.399 -5.619 1.00 89.81 85 GLU A C 1
ATOM 685 O O . GLU A 1 85 ? 1.047 -12.797 -6.772 1.00 89.81 85 GLU A O 1
ATOM 690 N N . CYS A 1 86 ? 1.561 -11.137 -5.364 1.00 88.94 8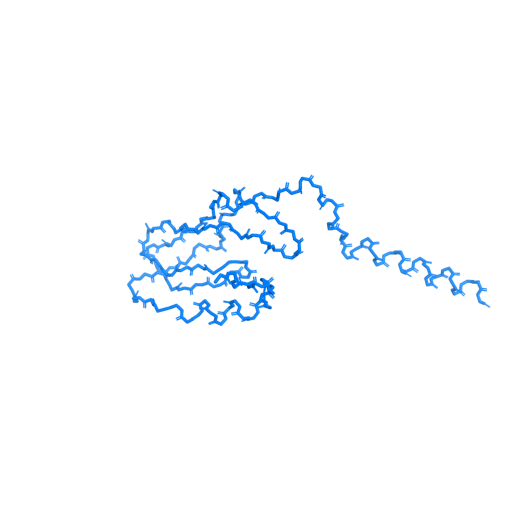6 CYS A N 1
ATOM 691 C CA . CYS A 1 86 ? 1.836 -10.160 -6.415 1.00 88.94 86 CYS A CA 1
ATOM 692 C C . CYS A 1 86 ? 3.255 -10.375 -6.956 1.00 88.94 86 CYS A C 1
ATOM 694 O O . CYS A 1 86 ? 4.214 -9.729 -6.528 1.00 88.94 86 CYS A O 1
ATOM 696 N N . ILE A 1 87 ? 3.378 -11.294 -7.912 1.00 88.81 87 ILE A N 1
ATOM 697 C CA . ILE A 1 87 ? 4.637 -11.621 -8.586 1.00 88.81 87 ILE A CA 1
ATOM 698 C C . ILE A 1 87 ? 4.830 -10.787 -9.864 1.00 88.81 87 ILE A C 1
ATOM 700 O O . ILE A 1 87 ? 3.856 -10.494 -10.561 1.00 88.81 87 ILE A O 1
ATOM 704 N N . PRO A 1 88 ? 6.071 -10.392 -10.197 1.00 86.50 88 PRO A N 1
ATOM 705 C CA . PRO A 1 88 ? 6.358 -9.707 -11.451 1.00 86.50 88 PRO A CA 1
ATOM 706 C C . PRO A 1 88 ? 6.209 -10.664 -12.646 1.00 86.50 88 PRO A C 1
ATOM 708 O O . PRO A 1 88 ? 6.707 -11.789 -12.609 1.00 86.50 88 PRO A O 1
ATOM 711 N N . LEU A 1 89 ? 5.557 -10.210 -13.723 1.00 83.06 89 LEU A N 1
ATOM 712 C CA . LEU A 1 89 ? 5.302 -11.018 -14.931 1.00 83.06 89 LEU A CA 1
ATOM 713 C C . LEU A 1 89 ? 6.571 -11.274 -15.750 1.00 83.06 89 LEU A C 1
ATOM 715 O O . LEU A 1 89 ? 6.746 -12.341 -16.336 1.00 83.06 89 LEU A O 1
ATOM 719 N N . ASN A 1 90 ? 7.484 -10.307 -15.770 1.00 69.75 90 ASN A N 1
ATOM 720 C CA . ASN A 1 90 ? 8.801 -10.496 -16.354 1.00 69.75 90 ASN A CA 1
ATOM 721 C C . ASN A 1 90 ? 9.724 -10.999 -15.243 1.00 69.75 90 ASN A C 1
ATOM 723 O O . ASN A 1 90 ? 10.202 -10.197 -14.441 1.00 69.75 90 ASN A O 1
ATOM 727 N N . GLY A 1 91 ? 10.013 -12.304 -15.208 1.00 59.50 91 GLY A N 1
ATOM 728 C CA . GLY A 1 91 ? 10.971 -12.943 -14.284 1.00 59.50 91 GLY A CA 1
ATOM 729 C C . GLY A 1 91 ? 12.429 -12.456 -14.396 1.00 59.50 91 GLY A C 1
ATOM 730 O O . GLY A 1 91 ? 13.358 -13.162 -14.020 1.00 59.50 91 GLY A O 1
ATOM 731 N N . SER A 1 92 ? 12.653 -11.266 -14.941 1.00 50.22 92 SER A N 1
ATOM 732 C CA . SER A 1 92 ? 13.949 -10.699 -15.273 1.00 50.22 92 SER A CA 1
ATOM 733 C C . SER A 1 92 ? 13.818 -9.190 -15.478 1.00 50.22 92 SER A C 1
ATOM 735 O O . SER A 1 92 ? 13.977 -8.686 -16.580 1.00 50.22 92 SER A O 1
ATOM 737 N N . HIS A 1 93 ? 13.551 -8.450 -14.411 1.00 48.72 93 HIS A N 1
ATOM 738 C CA . HIS A 1 93 ? 14.326 -7.234 -14.194 1.00 48.72 93 HIS A CA 1
ATOM 739 C C . HIS A 1 93 ? 15.077 -7.427 -12.878 1.00 48.72 93 HIS A C 1
ATOM 741 O O . HIS A 1 93 ? 14.838 -6.760 -11.876 1.00 48.72 93 HIS A O 1
ATOM 747 N N . LYS A 1 94 ? 16.113 -8.274 -12.942 1.00 45.78 94 LYS A N 1
ATOM 748 C CA . LYS A 1 94 ? 17.403 -7.955 -12.309 1.00 45.78 94 LYS A CA 1
ATOM 749 C C . LYS A 1 94 ? 18.006 -6.726 -13.018 1.00 45.78 94 LYS A C 1
ATOM 751 O O . LYS A 1 94 ? 19.079 -6.767 -13.595 1.00 45.78 94 LYS A O 1
ATOM 756 N N . GLU A 1 95 ? 17.197 -5.684 -13.067 1.00 47.03 95 GLU A N 1
ATOM 757 C CA . GLU A 1 95 ? 17.444 -4.346 -13.562 1.00 47.03 95 GLU A CA 1
ATOM 758 C C . GLU A 1 95 ? 16.465 -3.420 -12.809 1.00 47.03 95 GLU A C 1
ATOM 760 O O . GLU A 1 95 ? 15.993 -2.411 -13.310 1.00 47.03 95 GLU A O 1
ATOM 765 N N . TYR A 1 96 ? 16.217 -3.715 -11.524 1.00 47.56 96 TYR A N 1
ATOM 766 C CA . TYR A 1 96 ? 16.671 -2.727 -10.558 1.00 47.56 96 TYR A CA 1
ATOM 767 C C . TYR A 1 96 ? 18.181 -2.651 -10.812 1.00 47.56 96 TYR A C 1
ATOM 769 O O . TYR A 1 96 ? 18.964 -3.424 -10.269 1.00 47.56 96 TYR A O 1
ATOM 777 N N . LEU A 1 97 ? 18.596 -1.798 -11.753 1.00 50.00 97 LEU A N 1
ATOM 778 C CA . LEU A 1 97 ? 19.844 -1.104 -11.531 1.00 50.00 97 LEU A CA 1
ATOM 779 C C . LEU A 1 97 ? 19.549 -0.405 -10.220 1.00 50.00 97 LEU A C 1
ATOM 781 O O . LEU A 1 97 ? 18.823 0.591 -10.194 1.00 50.00 97 LEU A O 1
ATOM 785 N N . ASP A 1 98 ? 19.967 -1.025 -9.118 1.00 46.66 98 ASP A N 1
ATOM 786 C CA . ASP A 1 98 ? 20.128 -0.307 -7.881 1.00 46.66 98 ASP A CA 1
ATOM 787 C C . ASP A 1 98 ? 20.704 1.055 -8.279 1.00 46.66 98 ASP A C 1
ATOM 789 O O . ASP A 1 98 ? 21.679 1.092 -9.044 1.00 46.66 98 ASP A O 1
ATOM 793 N N . PRO A 1 99 ? 20.123 2.182 -7.836 1.00 51.09 99 PRO A N 1
ATOM 794 C CA . PRO A 1 99 ? 20.797 3.464 -8.006 1.00 51.09 99 PRO A CA 1
ATOM 795 C C . PRO A 1 99 ? 22.259 3.377 -7.525 1.00 51.09 99 PRO A C 1
ATOM 797 O O . PRO A 1 99 ? 23.111 4.089 -8.035 1.00 51.09 99 PRO A O 1
ATOM 800 N N . GLU A 1 100 ? 22.561 2.415 -6.647 1.00 50.56 100 GLU A N 1
ATOM 801 C CA . GLU A 1 100 ? 23.898 1.990 -6.253 1.00 50.56 100 GLU A CA 1
ATOM 802 C C . GLU A 1 100 ? 24.821 1.598 -7.433 1.00 50.56 100 GLU A C 1
ATOM 804 O O . GLU A 1 100 ? 25.933 2.106 -7.507 1.00 50.56 100 GLU A O 1
ATOM 809 N N . TYR A 1 101 ? 24.398 0.791 -8.419 1.00 53.75 101 TYR A N 1
ATOM 810 C CA . TYR A 1 101 ? 25.289 0.374 -9.523 1.00 53.75 101 TYR A CA 1
ATOM 811 C C . TYR A 1 101 ? 25.555 1.490 -10.551 1.00 53.75 101 TYR A C 1
ATOM 813 O O . TYR A 1 101 ? 26.653 1.589 -11.109 1.00 53.75 101 TYR A O 1
ATOM 821 N N . SER A 1 102 ? 24.570 2.362 -10.791 1.00 53.12 102 SER A N 1
ATOM 822 C CA . SER A 1 102 ? 24.738 3.507 -11.697 1.00 53.12 102 SER A CA 1
ATOM 823 C C . SER A 1 102 ? 25.690 4.555 -11.108 1.00 53.12 102 SER A C 1
ATOM 825 O O . SER A 1 102 ? 26.495 5.125 -11.845 1.00 53.12 102 SER A O 1
ATOM 827 N N . ASP A 1 103 ? 25.656 4.779 -9.790 1.00 59.78 103 ASP A N 1
ATOM 828 C CA . ASP A 1 103 ? 26.448 5.818 -9.116 1.00 59.78 103 ASP A CA 1
ATOM 829 C C . ASP A 1 103 ? 27.966 5.545 -9.160 1.00 59.78 103 ASP A C 1
ATOM 831 O O . ASP A 1 103 ? 28.773 6.449 -9.410 1.00 59.78 103 ASP A O 1
ATOM 835 N N . TYR A 1 104 ? 28.379 4.275 -9.045 1.00 66.44 104 TYR A N 1
ATOM 836 C CA . TYR A 1 104 ? 29.799 3.909 -9.132 1.00 66.44 104 TYR A CA 1
ATOM 837 C C . TYR A 1 104 ? 30.394 4.150 -10.519 1.00 66.44 104 TYR A C 1
ATOM 839 O O . TYR A 1 104 ? 31.542 4.581 -10.628 1.00 66.44 104 TYR A O 1
ATOM 847 N N . THR A 1 105 ? 29.624 3.918 -11.585 1.00 73.19 105 THR A N 1
ATOM 848 C CA . THR A 1 105 ? 30.109 4.128 -12.958 1.00 73.19 105 THR A CA 1
ATOM 849 C C . THR A 1 105 ? 30.375 5.614 -13.220 1.00 73.19 105 THR A C 1
ATOM 851 O O . THR A 1 105 ? 31.400 5.969 -13.806 1.00 73.19 105 THR A O 1
ATOM 854 N N . HIS A 1 106 ? 29.505 6.494 -12.714 1.00 74.31 106 HIS A N 1
ATOM 855 C CA . HIS A 1 106 ? 29.706 7.944 -12.776 1.00 74.31 106 HIS A CA 1
ATOM 856 C C . HIS A 1 106 ? 30.920 8.393 -11.957 1.00 74.31 106 HIS A C 1
ATOM 858 O O . HIS A 1 106 ? 31.717 9.197 -12.443 1.00 74.31 106 HIS A O 1
ATOM 864 N N . SER A 1 107 ? 31.100 7.833 -10.759 1.00 80.81 107 SER A N 1
ATOM 865 C CA . SER A 1 107 ? 32.240 8.136 -9.888 1.00 80.81 107 SER A CA 1
ATOM 866 C C . SER A 1 107 ? 33.577 7.727 -10.517 1.00 80.81 107 SER A C 1
ATOM 868 O O . SER A 1 107 ? 34.509 8.528 -10.559 1.00 80.81 107 SER A O 1
ATOM 870 N N . ILE A 1 108 ? 33.672 6.515 -11.081 1.00 85.81 108 ILE A N 1
ATOM 871 C CA . ILE A 1 108 ? 34.886 6.024 -11.758 1.00 85.81 108 ILE A CA 1
ATOM 872 C C . ILE A 1 108 ? 35.208 6.882 -12.989 1.00 85.81 108 ILE A C 1
ATOM 874 O O . ILE A 1 108 ? 36.367 7.242 -13.199 1.0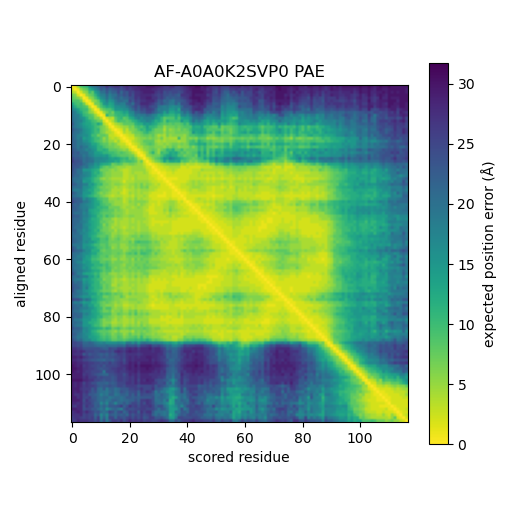0 85.81 108 ILE A O 1
ATOM 878 N N . TYR A 1 109 ? 34.196 7.256 -13.780 1.00 86.75 109 TYR A N 1
ATOM 879 C CA . TYR A 1 109 ? 34.379 8.123 -14.946 1.00 86.75 109 TYR A CA 1
ATOM 880 C C . TYR A 1 109 ? 34.882 9.521 -14.556 1.00 86.75 109 TYR A C 1
ATOM 882 O O . TYR A 1 109 ? 35.808 10.042 -15.175 1.00 86.75 109 TYR A O 1
ATOM 890 N N . PHE A 1 110 ? 34.321 10.117 -13.500 1.00 90.19 110 PHE A N 1
ATOM 891 C CA . PHE A 1 110 ? 34.720 11.444 -13.025 1.00 90.19 110 PHE A CA 1
ATOM 892 C C . PHE A 1 110 ? 36.154 11.455 -12.474 1.00 90.19 110 PHE A C 1
ATOM 894 O O . PHE A 1 110 ? 36.937 12.360 -12.774 1.00 90.19 110 PHE A O 1
ATOM 901 N N . ILE A 1 111 ? 36.526 10.418 -11.716 1.00 93.00 111 ILE A N 1
ATOM 902 C CA . ILE A 1 111 ? 37.894 10.238 -11.213 1.00 93.00 111 ILE A CA 1
ATOM 903 C C . ILE A 1 111 ? 38.870 10.030 -12.380 1.00 93.00 111 ILE A C 1
ATOM 905 O O . ILE A 1 111 ? 39.905 10.692 -12.434 1.00 93.00 111 ILE A O 1
ATOM 909 N N . GLY A 1 112 ? 38.534 9.172 -13.349 1.00 92.06 112 GLY A N 1
ATOM 910 C CA . GLY A 1 112 ? 39.372 8.927 -14.528 1.00 92.06 112 GLY A CA 1
ATOM 911 C C . GLY A 1 112 ? 39.581 10.179 -15.384 1.00 92.06 112 GLY A C 1
ATOM 912 O O . GLY A 1 112 ? 40.697 10.439 -15.837 1.00 92.06 112 GLY A O 1
ATOM 913 N N . TYR A 1 113 ? 38.538 10.997 -15.543 1.00 89.44 113 TYR A N 1
ATOM 914 C CA . TYR A 1 113 ? 38.633 12.277 -16.243 1.00 89.44 113 TYR A CA 1
ATOM 915 C C . TYR A 1 113 ? 39.518 13.284 -15.491 1.00 89.44 113 TYR A C 1
ATOM 917 O O . TYR A 1 113 ? 40.304 13.985 -16.115 1.00 89.44 113 TYR A O 1
ATOM 925 N N . SER A 1 114 ? 39.453 13.310 -14.155 1.00 89.94 114 SER A N 1
ATOM 926 C CA . SER A 1 114 ? 40.263 14.215 -13.321 1.00 89.94 114 SER A CA 1
ATOM 927 C C . SER A 1 114 ? 41.761 13.889 -13.338 1.00 89.94 114 SER A C 1
ATOM 929 O O . SER A 1 114 ? 42.572 14.794 -13.219 1.00 89.94 114 SER A O 1
ATOM 931 N N . ILE A 1 115 ? 42.134 12.610 -13.471 1.00 92.81 115 ILE A N 1
ATOM 932 C CA . ILE A 1 115 ? 43.542 12.167 -13.559 1.00 92.81 115 ILE A CA 1
ATOM 933 C C . ILE A 1 115 ? 44.120 12.404 -14.964 1.00 92.81 115 ILE A C 1
ATOM 935 O O . ILE A 1 115 ? 45.333 12.512 -15.130 1.00 92.81 115 ILE A O 1
ATOM 939 N N . SER A 1 116 ? 43.252 12.447 -15.976 1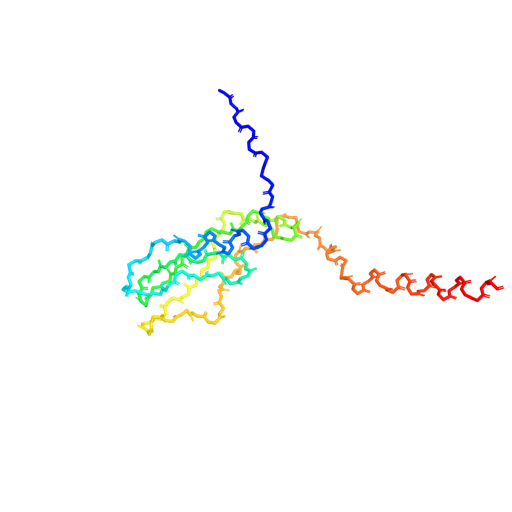.00 91.81 116 SER A N 1
ATOM 940 C CA . SER A 1 116 ? 43.644 12.635 -17.377 1.00 91.81 116 SER A CA 1
ATOM 941 C C . SER A 1 116 ? 43.787 14.109 -17.781 1.00 91.81 116 SER A C 1
ATOM 943 O O . SER A 1 116 ? 44.290 14.371 -18.874 1.00 91.81 116 SER A O 1
ATOM 945 N N . LEU A 1 117 ? 43.314 15.042 -16.943 1.00 80.50 117 LEU A N 1
ATOM 946 C CA . LEU A 1 117 ? 43.418 16.494 -17.128 1.00 80.50 117 LEU A CA 1
ATOM 947 C C . LEU A 1 117 ? 44.716 17.031 -16.507 1.00 80.50 117 LEU A C 1
ATOM 949 O O . LEU A 1 117 ? 45.358 17.880 -17.164 1.00 80.50 117 LEU A O 1
#

Nearest PDB structures (foldseek):
  3n95-assembly1_D-2  TM=8.801E-01  e=1.329E-07  Homo sapiens
  3n96-assembly1_A  TM=8.873E-01  e=3.891E-07  Homo sapiens
  3n93-assembly1_B  TM=8.507E-01  e=1.606E-07  Homo sapiens
  3n96-assembly1_D  TM=8.882E-01  e=8.306E-07  Homo sapiens
  3ehu-assembly2_B  TM=8.434E-01  e=5.192E-06  Escherichia coli K-12

Foldseek 3Di:
DDDPPPPPPPDLVVQQVVLQPQDDDPQAAPWDDPSQHIFHTDHAQDKGKDFHDQDDPRFGWDRVDIKIWHTHNVRDTDPDIRCVRTHTPPPDPCPVPVVVVVVVVVVVVVVVVVVVD

Secondary structure (DSSP, 8-state):
-----------HHHHHHHHHT----TTSBPPEE-SS-EEPPB-TTEEEEEEPPSEETTEEB-TTSEEEEEEPTTS-B-SS-B-TT--BSSS-------HHHHHHHHHHHHHHHHHH-

Radius of gyration: 20.39 Å; Cα contacts (8 Å, |Δi|>4): 158; chains: 1; bounding box: 63×30×48 Å

InterPro domains:
  IPR001879 GPCR, family 2, extracellular hormone receptor domain [PF02793] (27-87)
  IPR001879 GPCR, family 2, extracellular hormone receptor domain [PS50227] (29-86)
  IPR001879 GPCR, family 2, extracellular hormone receptor domain [SM00008] (25-95)
  IPR003051 GPCR, family 2, corticotropin releasing factor receptor [PR01279] (40-51)
  IPR003051 GPCR, family 2, corticotropin releasing factor receptor [PR01279] (53-70)
  IPR003051 GPCR, family 2, corticotropin releasing factor receptor [PR01279] (74-90)
  IPR017983 GPCR, family 2, secretin-like, conserved site [PS00649] (29-53)
  IPR036445 GPCR family 2, extracellular hormone receptor domain superfamily [G3DSA:4.10.1240.10] (3-99)
  IPR036445 GPCR family 2, extracellular hormone receptor domain superfamily [SSF111418] (21-113)
  IPR050332 G-protein coupled receptor 2 [PTHR45620] (17-117)

Organism: Lepeophtheirus salmonis (NCBI:txid72036)

Mean predicted aligned error: 12.59 Å

pLDDT: mean 77.33, std 17.16, range [37.03, 94.25]